Protein AF-A0A962YAX2-F1 (afdb_monomer)

Foldseek 3Di:
DDWDWDDPDVLQVVLDIAIEDDDDPVVCVVCVVVNSSRHPYYD

Nearest PDB structures (foldseek):
  3cky-assembly1_A  TM=9.548E-01  e=1.364E-03  unclassified
  3cky-assembly2_D  TM=9.540E-01  e=1.807E-03  unclassified
  3q3c-assembly1_A  TM=9.307E-01  e=1.685E-03  Pseudomonas aeruginosa
  3qha-assembly1_A  TM=9.559E-01  e=6.412E-03  Mycobacterium avium 104
  3w6z-assembly1_A  TM=9.126E-01  e=5.192E-03  Pyrobaculum calidifontis JCM 11548

Sequence (43 aa):
LDAPVSGGPPAAAAGRLTMMAGGSEQDFARAQPILRELAEQVT

pLDDT: mean 96.33, std 1.58, range [88.31, 98.12]

Secondary structure (DSSP, 8-state):
-B--EESHHHHHHTT-EEE--BS-HHHHHHHHHHHHHHEEEE-

Structure (mmCIF, N/CA/C/O backbone):
data_AF-A0A962YAX2-F1
#
_entry.id   AF-A0A962YAX2-F1
#
loop_
_atom_site.group_PDB
_atom_site.id
_atom_site.type_symbol
_atom_site.label_atom_id
_atom_site.label_alt_id
_atom_site.label_comp_id
_atom_site.label_asym_id
_atom_site.label_entity_id
_atom_site.label_seq_id
_atom_site.pdbx_PDB_ins_code
_atom_site.Cartn_x
_atom_site.Cartn_y
_atom_site.Cartn_z
_atom_site.occupancy
_atom_site.B_iso_or_equiv
_atom_site.auth_seq_id
_atom_site.auth_comp_id
_atom_site.auth_asym_id
_atom_site.auth_atom_id
_atom_site.pdbx_PDB_model_num
ATOM 1 N N . LEU A 1 1 ? -9.883 5.776 3.314 1.00 92.75 1 LEU A N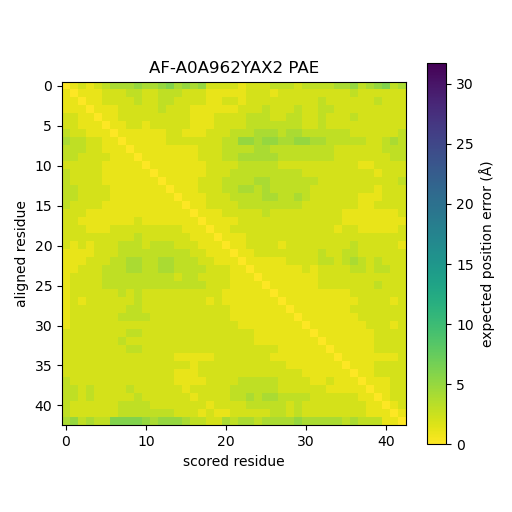 1
ATOM 2 C CA . LEU A 1 1 ? -8.677 4.933 3.389 1.00 92.75 1 LEU A CA 1
ATOM 3 C C . LEU A 1 1 ? -7.576 5.659 2.645 1.00 92.75 1 LEU A C 1
ATOM 5 O O . LEU A 1 1 ? -7.750 5.920 1.461 1.00 92.75 1 LEU A O 1
ATOM 9 N N . ASP A 1 2 ? -6.527 6.050 3.349 1.00 96.81 2 ASP A N 1
ATOM 10 C CA . ASP A 1 2 ? -5.318 6.605 2.747 1.00 96.81 2 ASP A CA 1
ATOM 11 C C . ASP A 1 2 ? -4.238 5.526 2.789 1.00 96.81 2 ASP A C 1
ATOM 13 O O . ASP A 1 2 ? -3.994 4.957 3.846 1.00 96.81 2 ASP A O 1
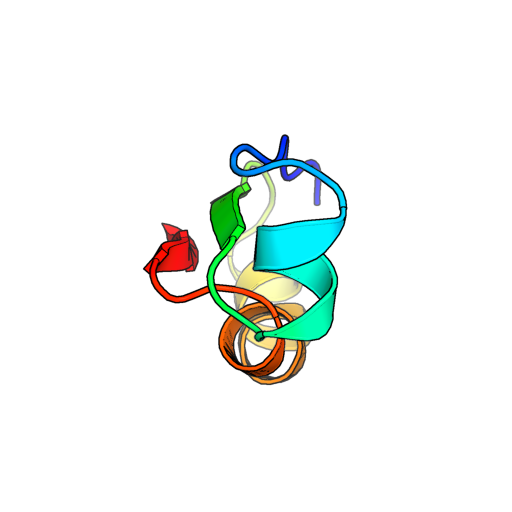ATOM 17 N N . ALA A 1 3 ? -3.659 5.176 1.648 1.00 95.75 3 ALA A N 1
ATOM 18 C CA . ALA A 1 3 ? -2.727 4.059 1.528 1.00 95.75 3 ALA A CA 1
ATOM 19 C C . ALA A 1 3 ? -1.562 4.471 0.622 1.00 95.75 3 ALA A C 1
ATOM 21 O O . ALA A 1 3 ? -1.558 4.115 -0.560 1.00 95.75 3 ALA A O 1
ATOM 22 N N . PRO A 1 4 ? -0.593 5.259 1.128 1.00 96.31 4 PRO A N 1
ATOM 23 C CA . PRO A 1 4 ? 0.621 5.565 0.383 1.00 96.31 4 PRO A CA 1
ATOM 24 C C . PRO A 1 4 ? 1.291 4.277 -0.108 1.00 96.31 4 PRO A C 1
ATOM 26 O O . PRO A 1 4 ? 1.355 3.278 0.614 1.00 96.31 4 PRO A O 1
ATOM 29 N N . VAL A 1 5 ? 1.793 4.314 -1.345 1.00 96.88 5 VAL A N 1
ATOM 30 C CA . VAL A 1 5 ? 2.353 3.143 -2.031 1.00 96.88 5 VAL A CA 1
ATOM 31 C C . VAL A 1 5 ? 3.825 3.339 -2.373 1.00 96.88 5 VAL A C 1
ATOM 33 O O . VAL A 1 5 ? 4.258 4.434 -2.733 1.00 96.88 5 VAL A O 1
ATOM 36 N N . SER A 1 6 ? 4.593 2.255 -2.302 1.00 97.00 6 SER A N 1
ATOM 37 C CA . SER A 1 6 ? 6.001 2.188 -2.710 1.00 97.00 6 SER A CA 1
ATOM 38 C C . SER A 1 6 ? 6.227 1.044 -3.704 1.00 97.00 6 SER A C 1
ATOM 40 O O . SER A 1 6 ? 5.522 0.038 -3.661 1.00 97.00 6 SER A O 1
A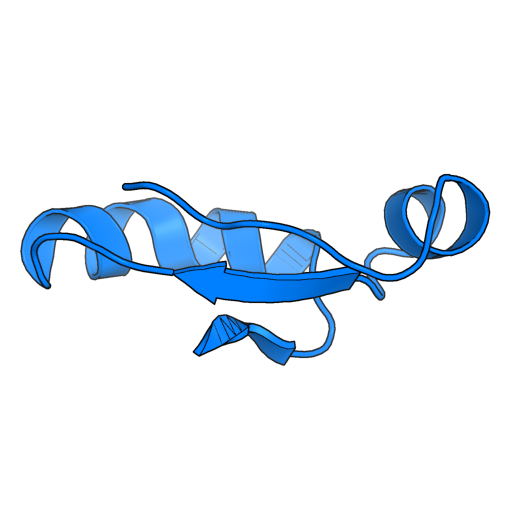TOM 42 N N . GLY A 1 7 ? 7.206 1.203 -4.607 1.00 95.81 7 GLY A N 1
ATOM 43 C CA . GLY A 1 7 ? 7.596 0.186 -5.604 1.00 95.81 7 GLY A CA 1
ATOM 44 C C . GLY A 1 7 ? 7.602 0.667 -7.064 1.00 95.81 7 GLY A C 1
ATOM 45 O O . GLY A 1 7 ? 8.234 0.046 -7.919 1.00 95.81 7 GLY A O 1
ATOM 46 N N . GLY A 1 8 ? 6.960 1.801 -7.358 1.00 96.44 8 GLY A N 1
ATOM 47 C CA . GLY A 1 8 ? 6.935 2.402 -8.697 1.00 96.44 8 GLY A CA 1
ATOM 48 C C . GLY A 1 8 ? 6.147 1.598 -9.749 1.00 96.44 8 GLY A C 1
ATOM 49 O O . GLY A 1 8 ? 5.574 0.548 -9.443 1.00 96.44 8 GLY A O 1
ATOM 50 N N . PRO A 1 9 ? 6.102 2.076 -11.010 1.00 96.94 9 PRO A N 1
ATOM 51 C CA . PRO A 1 9 ? 5.278 1.469 -12.060 1.00 96.94 9 PRO A CA 1
ATOM 52 C C . PRO A 1 9 ? 5.564 -0.017 -12.350 1.00 96.94 9 PRO A C 1
ATOM 54 O O . PRO A 1 9 ? 4.603 -0.769 -12.510 1.00 96.94 9 PRO A O 1
ATOM 57 N N . PRO A 1 10 ? 6.828 -0.496 -12.374 1.00 96.94 10 PRO A N 1
ATOM 58 C CA . PRO A 1 10 ? 7.099 -1.914 -12.612 1.00 96.94 10 PRO A CA 1
ATOM 59 C C . PRO A 1 10 ? 6.552 -2.831 -11.512 1.00 96.94 10 PRO A C 1
ATOM 61 O O . PRO A 1 10 ? 6.053 -3.913 -11.812 1.00 96.94 10 PRO A O 1
ATOM 64 N N . ALA A 1 11 ? 6.620 -2.412 -10.243 1.00 97.00 11 ALA A N 1
ATOM 65 C CA . ALA A 1 11 ? 6.057 -3.189 -9.141 1.00 97.00 11 ALA A CA 1
ATOM 66 C C . ALA A 1 11 ? 4.524 -3.169 -9.167 1.00 97.00 11 ALA A C 1
ATOM 68 O O . ALA A 1 11 ? 3.910 -4.207 -8.942 1.00 97.00 11 ALA A O 1
ATOM 69 N N . ALA A 1 12 ? 3.915 -2.030 -9.518 1.00 95.56 12 ALA A N 1
ATOM 70 C CA . ALA A 1 12 ? 2.467 -1.918 -9.695 1.00 95.56 12 ALA A CA 1
ATOM 71 C C . ALA A 1 12 ? 1.940 -2.885 -10.765 1.00 95.56 12 ALA A C 1
ATOM 73 O O . ALA A 1 12 ? 0.976 -3.603 -10.522 1.00 95.56 12 ALA A O 1
ATOM 74 N N . ALA A 1 13 ? 2.610 -2.960 -11.919 1.00 95.88 13 ALA A N 1
ATOM 75 C CA . ALA A 1 13 ? 2.238 -3.884 -12.991 1.00 95.88 13 ALA A CA 1
ATOM 76 C C . ALA A 1 13 ? 2.379 -5.365 -12.591 1.00 95.88 13 ALA A C 1
ATOM 78 O O . ALA A 1 13 ? 1.702 -6.219 -13.154 1.00 95.88 13 ALA A O 1
ATOM 79 N N . ALA A 1 14 ? 3.257 -5.665 -11.629 1.00 96.75 14 ALA A N 1
ATOM 80 C CA . ALA A 1 14 ? 3.506 -7.014 -11.132 1.00 96.75 14 ALA A CA 1
ATOM 81 C C . ALA A 1 14 ? 2.708 -7.370 -9.862 1.00 96.75 14 ALA A C 1
ATOM 83 O O . ALA A 1 14 ? 2.909 -8.463 -9.340 1.00 96.75 14 ALA A O 1
ATOM 84 N N . GLY A 1 15 ? 1.872 -6.467 -9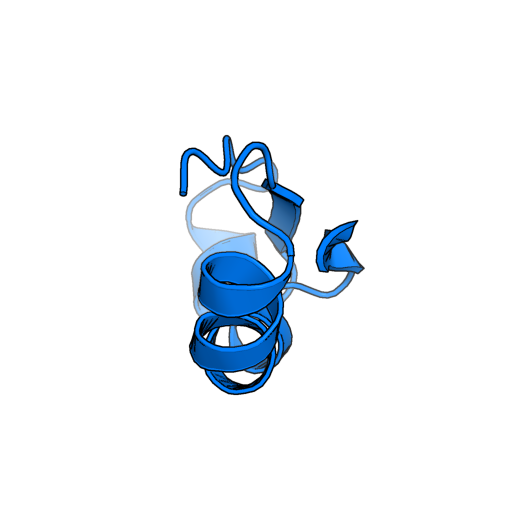.332 1.00 96.44 15 GLY A N 1
ATOM 85 C CA . GLY A 1 15 ? 1.143 -6.688 -8.074 1.00 96.44 15 GLY A CA 1
ATOM 86 C C . GLY A 1 15 ? 2.042 -6.753 -6.832 1.00 96.44 15 GLY A C 1
ATOM 87 O O . GLY A 1 15 ? 1.705 -7.404 -5.850 1.00 96.44 15 GLY A O 1
ATOM 88 N N . ARG A 1 16 ? 3.217 -6.113 -6.870 1.00 97.69 16 ARG A N 1
ATOM 89 C CA . ARG A 1 16 ? 4.236 -6.178 -5.805 1.00 97.69 16 ARG A CA 1
ATOM 90 C C . ARG A 1 16 ? 4.448 -4.851 -5.086 1.00 97.69 16 ARG A C 1
ATOM 92 O O . ARG A 1 16 ? 5.567 -4.507 -4.714 1.00 97.69 16 ARG A O 1
ATOM 99 N N . L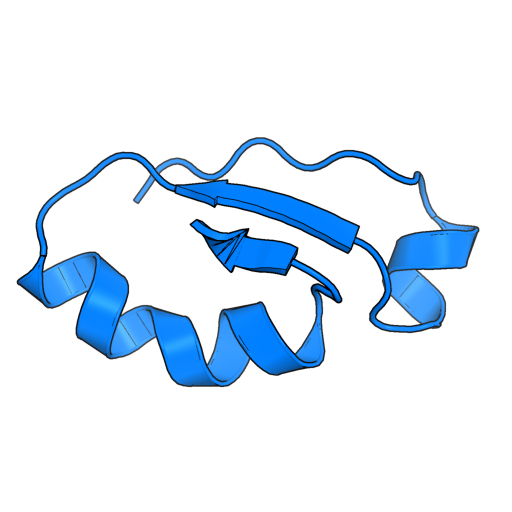EU A 1 17 ? 3.396 -4.052 -4.945 1.00 98.00 17 LEU A N 1
ATOM 100 C CA . LEU A 1 17 ? 3.490 -2.810 -4.181 1.00 98.00 17 LEU A CA 1
ATOM 101 C C . LEU A 1 17 ? 3.604 -3.091 -2.680 1.00 98.00 17 LEU A C 1
ATOM 103 O O . LEU A 1 17 ? 3.163 -4.124 -2.177 1.00 98.00 17 LEU A O 1
ATOM 107 N N . THR A 1 18 ? 4.164 -2.126 -1.960 1.00 97.81 18 THR A N 1
ATOM 108 C CA . THR A 1 18 ? 4.075 -2.062 -0.500 1.00 97.81 18 THR A CA 1
ATOM 109 C C . THR A 1 18 ? 3.169 -0.905 -0.123 1.00 97.81 18 THR A C 1
ATOM 111 O O . THR A 1 18 ? 3.342 0.203 -0.640 1.00 97.81 18 THR A O 1
ATOM 114 N N . MET A 1 19 ? 2.205 -1.160 0.758 1.00 97.69 19 MET A N 1
ATOM 115 C CA . MET A 1 19 ? 1.198 -0.188 1.176 1.00 97.69 19 MET A CA 1
ATOM 116 C C . MET A 1 19 ? 1.051 -0.181 2.700 1.00 97.69 19 MET A C 1
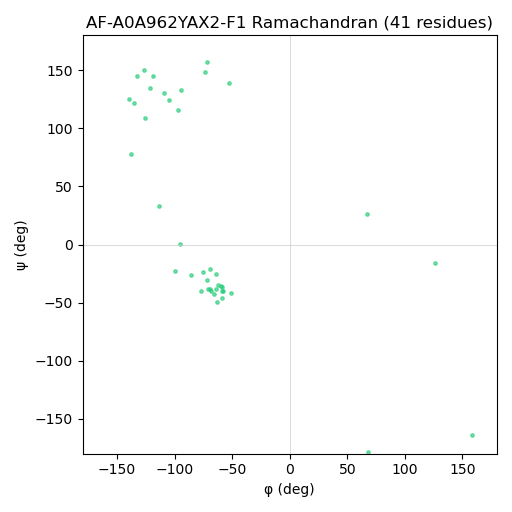ATOM 118 O O . MET A 1 19 ? 1.120 -1.231 3.337 1.00 97.69 19 MET A O 1
ATOM 122 N N . MET A 1 20 ? 0.795 0.993 3.275 1.00 96.44 20 MET A N 1
ATOM 123 C CA . MET A 1 20 ? 0.402 1.142 4.680 1.00 96.44 20 MET A CA 1
ATOM 124 C C . MET A 1 20 ? -0.905 1.927 4.732 1.00 96.44 20 MET A C 1
ATOM 126 O O . MET A 1 20 ? -0.914 3.113 4.411 1.00 96.44 20 MET A O 1
ATOM 130 N N . ALA A 1 21 ? -2.007 1.264 5.068 1.00 96.62 21 ALA A N 1
ATOM 131 C CA . ALA A 1 21 ? -3.343 1.822 4.940 1.00 96.62 21 ALA A CA 1
ATOM 132 C C . ALA A 1 21 ? -3.839 2.418 6.268 1.00 96.62 21 ALA A C 1
ATOM 134 O O . ALA A 1 21 ? -4.074 1.718 7.247 1.00 96.62 21 ALA A O 1
ATOM 135 N N . GLY A 1 22 ? -4.055 3.730 6.289 1.00 97.12 22 GLY A N 1
ATOM 136 C CA . GLY A 1 22 ? -4.695 4.460 7.378 1.00 97.12 22 GLY A CA 1
ATOM 137 C C . GLY A 1 22 ? -6.196 4.656 7.142 1.00 97.12 22 GLY A C 1
ATOM 138 O O . GLY A 1 22 ? -6.637 5.084 6.068 1.00 97.12 22 GLY A O 1
ATOM 139 N N . GLY A 1 23 ? -7.011 4.377 8.158 1.00 96.50 23 GLY A N 1
ATOM 140 C CA . GLY A 1 23 ? -8.458 4.588 8.113 1.00 96.50 23 GLY A CA 1
ATOM 141 C C . GLY A 1 23 ? -9.217 3.744 9.131 1.00 96.50 23 GLY A C 1
ATOM 142 O O . GLY A 1 23 ? -8.635 3.223 10.077 1.00 96.50 23 GLY A O 1
ATOM 143 N N . SER A 1 24 ? -10.531 3.622 8.930 1.00 98.12 24 SER A N 1
ATOM 144 C CA . SER A 1 24 ? -11.363 2.735 9.742 1.00 98.12 24 SER A CA 1
ATOM 145 C C . SER A 1 24 ? -11.117 1.266 9.376 1.00 98.12 24 SER A C 1
ATOM 147 O O . SER A 1 24 ? -10.874 0.939 8.211 1.00 98.12 24 SER A O 1
ATOM 149 N N . GLU A 1 25 ? -11.245 0.364 10.352 1.00 96.94 25 GLU A N 1
ATOM 150 C CA . GLU A 1 25 ? -11.138 -1.082 10.110 1.00 96.94 25 GLU A CA 1
ATOM 151 C C . GLU A 1 25 ? -12.191 -1.578 9.114 1.00 96.94 25 GLU A C 1
ATOM 153 O O . GLU A 1 25 ? -11.906 -2.441 8.288 1.00 96.94 25 GLU A O 1
ATOM 158 N N . GLN A 1 26 ? -13.398 -1.005 9.146 1.00 98.00 26 GLN A N 1
ATOM 159 C CA . GLN A 1 26 ? -14.475 -1.371 8.230 1.00 98.00 26 GLN A CA 1
ATOM 160 C C . GLN A 1 26 ? -14.132 -1.010 6.779 1.00 98.00 26 GLN A C 1
ATOM 162 O O . GLN A 1 26 ? -14.370 -1.811 5.872 1.00 98.00 26 GLN A O 1
ATOM 167 N N . ASP A 1 27 ? -13.553 0.169 6.543 1.00 97.75 27 ASP A N 1
ATOM 168 C CA . ASP A 1 27 ? -13.113 0.567 5.204 1.00 97.75 27 ASP A CA 1
ATOM 169 C C . ASP A 1 27 ? -11.923 -0.268 4.736 1.00 97.75 27 ASP A C 1
ATOM 171 O O . ASP A 1 27 ? -11.887 -0.679 3.574 1.00 97.75 27 ASP A O 1
ATOM 175 N N . PHE A 1 28 ? -10.980 -0.562 5.637 1.00 96.94 28 PHE A N 1
ATOM 176 C CA . PHE A 1 28 ? -9.851 -1.428 5.325 1.00 96.94 28 PHE A CA 1
ATOM 177 C C . PHE A 1 28 ? -10.314 -2.842 4.973 1.00 96.94 28 PHE A C 1
ATOM 179 O O . PHE A 1 28 ? -9.953 -3.338 3.913 1.00 96.94 28 PHE A O 1
ATOM 186 N N . ALA A 1 29 ? -11.178 -3.465 5.777 1.00 97.19 29 ALA A N 1
ATOM 187 C CA . ALA A 1 29 ? -11.701 -4.807 5.522 1.00 97.19 29 ALA A CA 1
ATOM 188 C C . ALA A 1 29 ? -12.446 -4.898 4.181 1.00 97.19 29 ALA A C 1
ATOM 190 O O . ALA A 1 29 ? -12.327 -5.892 3.467 1.00 97.19 29 ALA A O 1
ATOM 191 N N . ARG A 1 30 ? -13.176 -3.841 3.802 1.00 97.75 30 ARG A N 1
ATOM 192 C CA . A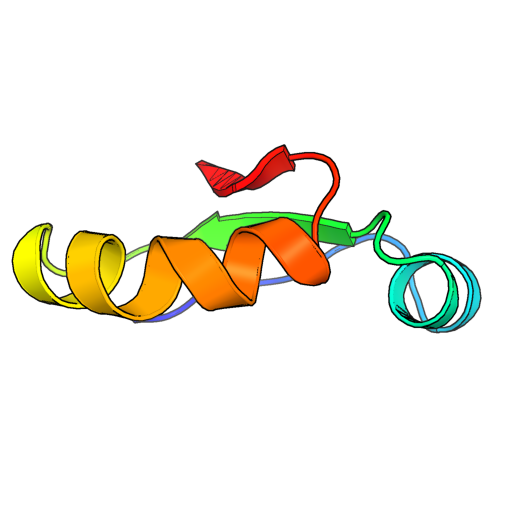RG A 1 30 ? -13.851 -3.760 2.498 1.00 97.75 30 ARG A CA 1
ATOM 193 C C . ARG A 1 30 ? -12.876 -3.623 1.327 1.00 97.75 30 ARG A C 1
ATOM 195 O O . ARG A 1 30 ? -13.136 -4.187 0.270 1.00 97.75 30 ARG A O 1
ATOM 202 N N . ALA A 1 31 ? -11.788 -2.870 1.490 1.00 97.00 31 ALA A N 1
ATOM 203 C CA . ALA A 1 31 ? -10.804 -2.623 0.433 1.00 97.00 31 ALA A CA 1
ATOM 204 C C . ALA A 1 31 ? -9.717 -3.709 0.336 1.00 97.00 31 ALA A C 1
ATOM 206 O O . ALA A 1 31 ? -9.154 -3.921 -0.738 1.00 97.00 31 ALA A O 1
ATOM 207 N N . GLN A 1 32 ? -9.434 -4.409 1.438 1.00 95.69 32 GLN A N 1
ATOM 208 C CA . GLN A 1 32 ? -8.335 -5.364 1.580 1.00 95.69 32 GLN A CA 1
ATOM 209 C C . GLN A 1 32 ? -8.271 -6.420 0.464 1.00 95.69 32 GLN A C 1
ATOM 211 O O . GLN A 1 32 ? -7.159 -6.664 -0.006 1.00 95.69 32 GLN A O 1
ATOM 216 N N . PRO A 1 33 ? -9.386 -7.018 -0.014 1.00 95.88 33 PRO A N 1
ATOM 217 C CA . PRO A 1 33 ? -9.322 -7.999 -1.095 1.00 95.88 33 PRO A CA 1
ATOM 218 C C . PRO A 1 33 ? -8.694 -7.437 -2.373 1.00 95.88 33 PRO A C 1
ATOM 220 O O . PRO A 1 33 ? -7.881 -8.104 -2.991 1.00 95.88 33 PRO A O 1
ATOM 223 N N . ILE A 1 34 ? -9.012 -6.191 -2.733 1.00 95.44 34 ILE A N 1
ATOM 224 C CA . ILE A 1 34 ? -8.477 -5.542 -3.938 1.00 95.44 34 ILE A CA 1
ATOM 225 C C . ILE A 1 34 ? -7.038 -5.074 -3.701 1.00 95.44 34 ILE A C 1
ATOM 227 O O . ILE A 1 34 ? -6.187 -5.219 -4.574 1.00 95.44 34 ILE A O 1
ATOM 231 N N . LEU A 1 35 ? -6.741 -4.533 -2.515 1.00 95.75 35 LEU A N 1
ATOM 232 C CA . LEU A 1 35 ? -5.391 -4.064 -2.186 1.00 95.75 35 LEU A CA 1
ATOM 233 C C . LEU A 1 35 ? -4.364 -5.205 -2.203 1.00 95.75 35 LEU A C 1
ATOM 235 O O . LEU A 1 35 ? -3.236 -4.985 -2.632 1.00 95.75 35 LEU A O 1
ATOM 239 N N . ARG A 1 36 ? -4.755 -6.423 -1.805 1.00 95.56 36 ARG A N 1
ATOM 240 C CA . ARG A 1 36 ? -3.891 -7.617 -1.851 1.00 95.56 36 ARG A CA 1
ATOM 241 C C . ARG A 1 36 ? -3.578 -8.122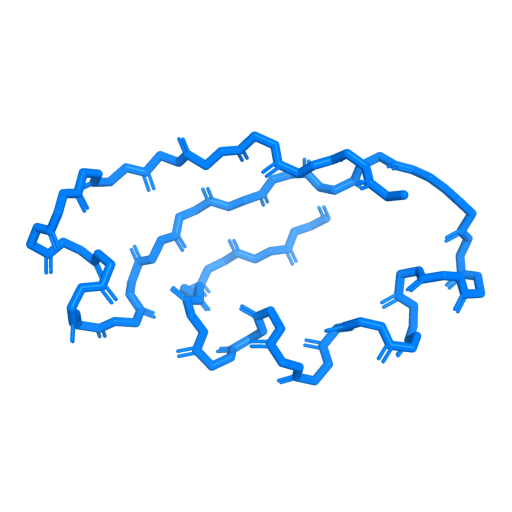 -3.259 1.00 95.56 36 ARG A C 1
ATOM 243 O O . ARG A 1 36 ? -2.571 -8.792 -3.425 1.00 95.56 36 ARG A O 1
ATOM 250 N N . GLU A 1 37 ? -4.383 -7.783 -4.262 1.00 96.44 37 GLU A N 1
ATOM 251 C CA . GLU A 1 37 ? -4.057 -8.097 -5.664 1.00 96.44 37 GLU A CA 1
ATOM 252 C C . GLU 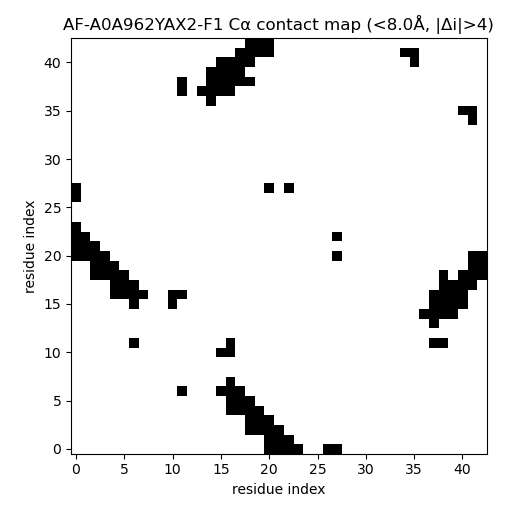A 1 37 ? -2.974 -7.161 -6.225 1.00 96.44 37 GLU A C 1
ATOM 254 O O . GLU A 1 37 ? -2.276 -7.487 -7.183 1.00 96.44 37 GLU A O 1
ATOM 259 N N . LEU A 1 38 ? -2.835 -5.970 -5.635 1.00 95.50 38 LEU A N 1
ATOM 260 C CA . LEU A 1 38 ? -1.904 -4.933 -6.085 1.00 95.50 38 LEU A CA 1
ATOM 261 C C . LEU A 1 38 ? -0.612 -4.894 -5.261 1.00 95.50 38 LEU A C 1
ATOM 263 O O . LEU A 1 38 ? 0.396 -4.350 -5.723 1.00 95.50 38 LEU A O 1
ATOM 267 N N . ALA A 1 39 ? -0.656 -5.414 -4.035 1.00 96.06 39 ALA A N 1
ATOM 268 C CA . ALA A 1 39 ? 0.411 -5.322 -3.057 1.00 96.06 39 ALA A CA 1
ATOM 269 C C . ALA A 1 39 ? 0.901 -6.699 -2.613 1.00 96.06 39 ALA A C 1
ATOM 271 O O . ALA A 1 39 ? 0.116 -7.546 -2.194 1.00 96.06 39 ALA A O 1
ATOM 272 N N . GLU A 1 40 ? 2.220 -6.854 -2.558 1.00 96.25 40 GLU A N 1
ATOM 273 C CA . GLU A 1 40 ? 2.853 -7.990 -1.884 1.00 96.25 40 GLU A CA 1
ATOM 274 C C . GLU A 1 40 ? 2.714 -7.858 -0.360 1.00 96.25 40 GLU A C 1
ATOM 276 O O . GLU A 1 40 ? 2.577 -8.849 0.356 1.00 96.25 40 GLU A O 1
ATOM 281 N N . GLN A 1 41 ? 2.679 -6.618 0.140 1.00 95.12 41 GLN A N 1
ATOM 282 C CA . GLN A 1 41 ? 2.443 -6.321 1.545 1.00 95.12 41 GLN A CA 1
ATOM 283 C C . GLN A 1 41 ? 1.525 -5.107 1.697 1.00 95.12 41 GLN A C 1
ATOM 285 O O . GLN A 1 41 ? 1.824 -4.014 1.212 1.00 95.12 41 GLN A O 1
ATOM 290 N N . VAL A 1 42 ? 0.432 -5.296 2.434 1.00 95.31 42 VAL A N 1
ATOM 291 C CA . VAL A 1 42 ? -0.463 -4.225 2.871 1.00 95.31 42 VAL A CA 1
ATOM 292 C C . VAL A 1 42 ? -0.807 -4.424 4.343 1.00 95.31 42 VAL A C 1
ATOM 294 O O . VAL A 1 42 ? -1.315 -5.481 4.729 1.00 95.31 42 VAL A O 1
ATOM 297 N N . THR A 1 43 ? -0.483 -3.418 5.152 1.00 88.31 43 THR A N 1
ATOM 298 C CA . THR A 1 43 ? -0.728 -3.377 6.602 1.00 88.31 43 THR A CA 1
ATOM 299 C C . THR A 1 43 ? -1.668 -2.253 6.964 1.00 88.31 43 THR A C 1
ATOM 301 O O . THR A 1 43 ? -1.505 -1.171 6.352 1.00 88.31 43 THR A O 1
#

Radius of gyration: 9.9 Å; Cα contacts (8 Å, |Δi|>4): 63; chains: 1; bounding box: 22×15×23 Å

Mean predicted aligned error: 1.96 Å

Solvent-accessible surface area (backbone atoms only — not comparable to full-atom values): 2434 Å² total; per-residue (Å²): 117,50,57,64,74,46,62,60,70,73,23,50,78,67,24,47,17,41,36,52,59,48,69,55,68,70,59,46,66,71,44,44,72,63,50,56,61,39,18,71,41,74,85